Protein AF-A0A2U0DN86-F1 (afdb_monomer_lite)

Foldseek 3Di:
DCCVVVVDDDFDKDFADPDPVPPDHGPDIGTAPDHFPDKDKDKDWDWDQDDDPPDPDTDTHGDDIDDIDMGGDGDDDDPPDDDDPPPDDPPPDDD

Radius of gyration: 23.1 Å; chains: 1; bounding box: 56×46×64 Å

Structure (mmCIF, N/CA/C/O backbone):
data_AF-A0A2U0DN86-F1
#
_entry.id   AF-A0A2U0DN86-F1
#
loop_
_atom_site.group_PDB
_atom_site.id
_atom_site.type_symbol
_atom_site.label_atom_id
_atom_site.label_alt_id
_atom_site.label_comp_id
_atom_site.label_asym_id
_atom_site.label_entity_id
_atom_site.label_seq_id
_atom_site.pdbx_PDB_ins_code
_atom_site.Cartn_x
_atom_site.Cartn_y
_atom_site.Cartn_z
_atom_site.occupancy
_atom_site.B_iso_or_equiv
_atom_site.auth_seq_id
_atom_site.auth_comp_id
_atom_site.auth_asym_id
_atom_site.auth_atom_id
_atom_site.pdbx_PDB_model_num
ATOM 1 N N . MET A 1 1 ? 9.300 -0.716 23.352 1.00 47.00 1 MET A N 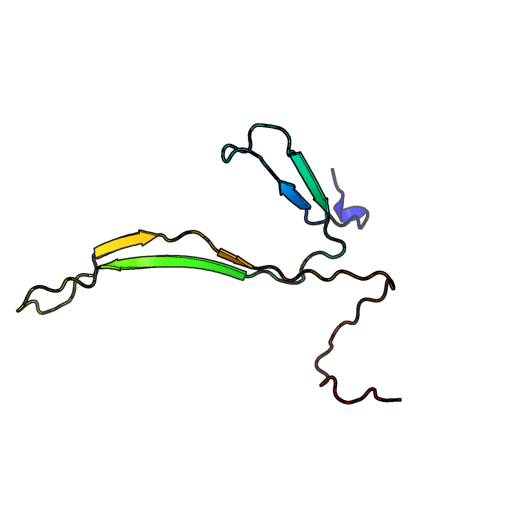1
ATOM 2 C CA . MET A 1 1 ? 8.156 -1.276 24.104 1.00 47.00 1 MET A CA 1
ATOM 3 C C . MET A 1 1 ? 7.861 -2.650 23.526 1.00 47.00 1 MET A C 1
ATOM 5 O O . MET A 1 1 ? 7.767 -2.768 22.314 1.00 47.00 1 MET A O 1
ATOM 9 N N . ILE A 1 2 ? 7.836 -3.694 24.355 1.00 46.97 2 ILE A N 1
ATOM 10 C CA . ILE A 1 2 ? 7.702 -5.094 23.921 1.00 46.97 2 ILE A CA 1
ATOM 11 C C . ILE A 1 2 ? 6.207 -5.394 23.705 1.00 46.97 2 ILE A C 1
ATOM 13 O O . ILE A 1 2 ? 5.549 -5.951 24.575 1.00 46.97 2 ILE A O 1
ATOM 17 N N . GLN A 1 3 ? 5.637 -4.975 22.572 1.00 56.22 3 GLN A N 1
ATOM 18 C CA . GLN A 1 3 ? 4.236 -5.282 22.224 1.00 56.22 3 GLN A CA 1
ATOM 19 C C . GLN A 1 3 ? 4.043 -6.748 21.799 1.00 56.22 3 GLN A C 1
ATOM 21 O O . GLN A 1 3 ? 2.990 -7.330 22.051 1.00 56.22 3 GLN A O 1
ATOM 26 N N . ALA A 1 4 ? 5.091 -7.382 21.260 1.00 55.84 4 ALA A N 1
ATOM 27 C CA . ALA A 1 4 ? 5.049 -8.778 20.826 1.00 55.84 4 ALA A CA 1
ATOM 28 C C . ALA A 1 4 ? 4.790 -9.775 21.976 1.00 55.84 4 ALA A C 1
ATOM 30 O O . ALA A 1 4 ? 4.120 -10.781 21.767 1.00 55.84 4 ALA A O 1
ATOM 31 N N . ALA A 1 5 ? 5.252 -9.491 23.202 1.00 60.84 5 ALA A N 1
ATOM 32 C CA . ALA A 1 5 ? 5.052 -10.381 24.354 1.00 60.84 5 ALA A CA 1
ATOM 33 C C . ALA A 1 5 ? 3.604 -10.397 24.881 1.00 60.84 5 ALA A C 1
ATOM 35 O O . ALA A 1 5 ? 3.240 -11.298 25.629 1.00 60.84 5 ALA A O 1
ATOM 36 N N . LEU A 1 6 ? 2.778 -9.419 24.490 1.00 77.81 6 LEU A N 1
ATOM 37 C CA . LEU A 1 6 ? 1.370 -9.313 24.889 1.00 77.81 6 LEU A CA 1
ATOM 38 C C . LEU A 1 6 ? 0.404 -9.870 23.828 1.00 77.81 6 LEU A C 1
ATOM 40 O O . LEU A 1 6 ? -0.806 -9.786 24.010 1.00 77.81 6 LEU A O 1
ATOM 44 N N . GLY A 1 7 ? 0.912 -10.400 22.707 1.00 77.62 7 GLY A N 1
ATOM 45 C CA . GLY A 1 7 ? 0.074 -10.858 21.591 1.00 77.62 7 GLY A CA 1
ATOM 46 C C . GLY A 1 7 ? -0.641 -9.722 20.848 1.00 77.62 7 GLY A C 1
ATOM 47 O O . GLY A 1 7 ? -1.623 -9.962 20.149 1.00 77.62 7 GLY A O 1
ATOM 48 N N . ILE A 1 8 ? -0.170 -8.480 21.002 1.00 82.56 8 ILE A N 1
ATOM 49 C CA . ILE A 1 8 ? -0.748 -7.315 20.329 1.00 82.56 8 ILE A CA 1
ATOM 50 C C . ILE A 1 8 ? -0.263 -7.308 18.879 1.00 82.56 8 ILE A C 1
ATOM 52 O O . ILE A 1 8 ? 0.939 -7.248 18.618 1.00 82.56 8 ILE A O 1
ATOM 56 N N . ILE A 1 9 ? -1.209 -7.370 17.942 1.00 86.00 9 ILE A N 1
ATOM 57 C CA . ILE A 1 9 ? -0.938 -7.341 16.503 1.00 86.00 9 ILE A CA 1
ATOM 58 C C . ILE A 1 9 ? -1.073 -5.905 16.004 1.00 86.00 9 ILE A C 1
ATOM 60 O O . ILE A 1 9 ? -2.164 -5.332 16.048 1.00 86.00 9 ILE A O 1
ATOM 64 N N . ASP A 1 10 ? 0.014 -5.356 15.464 1.00 89.31 10 ASP A N 1
ATOM 65 C CA . ASP A 1 10 ? -0.041 -4.088 14.743 1.00 89.31 10 ASP A CA 1
ATOM 66 C C . ASP A 1 10 ? -0.775 -4.269 13.409 1.00 89.31 10 ASP A C 1
ATOM 68 O O . ASP A 1 10 ? -0.443 -5.113 12.567 1.00 89.31 10 ASP A O 1
ATOM 72 N N . LYS A 1 11 ? -1.828 -3.471 13.231 1.00 92.62 11 LYS A N 1
ATOM 73 C CA . LYS A 1 11 ? -2.646 -3.472 12.022 1.00 92.62 11 LYS A CA 1
ATOM 74 C C . LYS A 1 11 ? -2.042 -2.570 10.958 1.00 92.62 11 LYS A C 1
ATOM 76 O O . LYS A 1 11 ? -1.575 -1.469 11.253 1.00 92.62 11 LYS A O 1
ATOM 81 N N . MET A 1 12 ? -2.136 -3.005 9.707 1.00 94.81 12 MET A N 1
ATOM 82 C CA . MET A 1 12 ? -1.865 -2.139 8.567 1.00 94.81 12 MET A CA 1
ATOM 83 C C . MET A 1 12 ? -2.838 -0.952 8.581 1.00 94.81 12 MET A C 1
ATOM 85 O O . MET A 1 12 ? -4.029 -1.092 8.884 1.00 94.81 12 MET A O 1
ATOM 89 N N . ARG A 1 13 ? -2.320 0.230 8.245 1.00 95.12 13 ARG A N 1
ATOM 90 C CA . ARG A 1 13 ? -3.115 1.446 8.098 1.00 95.12 13 ARG A CA 1
ATOM 91 C C . ARG A 1 13 ? -2.805 2.142 6.783 1.00 95.12 13 ARG A C 1
ATOM 93 O O . ARG A 1 13 ? -1.663 2.142 6.335 1.00 95.12 13 ARG A O 1
ATOM 100 N N . ILE A 1 14 ? -3.834 2.734 6.195 1.00 94.94 14 ILE A N 1
ATOM 101 C CA . ILE A 1 14 ? -3.761 3.533 4.977 1.00 94.94 14 ILE A CA 1
ATOM 102 C C . ILE A 1 14 ? -3.922 4.990 5.394 1.00 94.94 14 ILE A C 1
ATOM 104 O O . ILE A 1 14 ? -4.951 5.377 5.956 1.00 94.94 14 ILE A O 1
ATOM 108 N N . GLU A 1 15 ? -2.889 5.785 5.146 1.00 95.94 15 GLU A N 1
ATOM 109 C CA . GLU A 1 15 ? -2.853 7.207 5.474 1.00 95.94 15 GLU A CA 1
ATOM 110 C C . GLU A 1 15 ? -3.019 8.031 4.200 1.00 95.94 15 GLU A C 1
ATOM 112 O O . GLU A 1 15 ? -2.290 7.860 3.224 1.00 95.94 15 GLU A O 1
ATOM 117 N N . VAL A 1 16 ? -4.010 8.920 4.203 1.00 95.62 16 VAL A N 1
ATOM 118 C CA . VAL A 1 16 ? -4.330 9.774 3.059 1.00 95.62 16 VAL A CA 1
ATOM 119 C C . VAL A 1 16 ? -3.750 11.158 3.298 1.00 95.62 16 VAL A C 1
ATOM 121 O O . VAL A 1 16 ? -4.113 11.831 4.266 1.00 95.62 16 VAL A O 1
ATOM 124 N N . TYR A 1 17 ? -2.891 11.596 2.385 1.00 96.00 17 TYR A N 1
ATOM 125 C CA . TYR A 1 17 ? -2.256 12.909 2.407 1.00 96.00 17 TYR A CA 1
ATOM 126 C C . TYR A 1 17 ? -2.752 13.756 1.234 1.00 96.00 17 TYR A C 1
ATOM 128 O O . TYR A 1 17 ? -3.030 13.239 0.156 1.00 96.00 17 TYR A O 1
ATOM 136 N N . GLU A 1 18 ? -2.867 15.069 1.442 1.00 93.12 18 GLU A 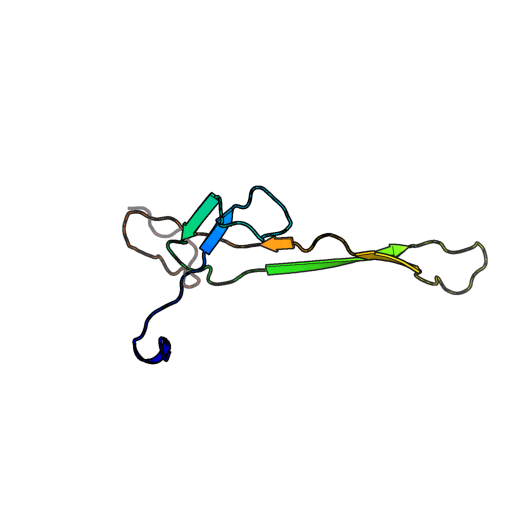N 1
ATOM 137 C CA . GLU A 1 18 ? -3.201 16.018 0.366 1.00 93.12 18 GLU A CA 1
ATOM 138 C C . GLU A 1 18 ? -1.979 16.382 -0.485 1.00 93.12 18 GLU A C 1
ATOM 140 O O . GLU A 1 18 ? -2.118 16.827 -1.621 1.00 93.12 18 GLU A O 1
ATOM 145 N N . THR A 1 19 ? -0.782 16.205 0.075 1.00 93.12 19 THR A N 1
ATOM 146 C CA . THR A 1 19 ? 0.497 16.567 -0.534 1.00 93.12 19 THR A CA 1
ATOM 147 C C . THR A 1 19 ? 1.444 15.374 -0.530 1.00 93.12 19 THR A C 1
ATOM 149 O O . THR A 1 19 ? 1.441 14.556 0.388 1.00 93.12 19 THR A O 1
ATOM 152 N N . SER A 1 20 ? 2.289 15.287 -1.556 1.00 91.81 20 SER A N 1
ATOM 153 C CA . SER A 1 20 ? 3.256 14.197 -1.744 1.00 91.81 20 SER A CA 1
ATOM 154 C C . SER A 1 20 ? 4.511 14.311 -0.869 1.00 91.81 20 SER A C 1
ATOM 156 O O . SER A 1 20 ? 5.443 13.532 -1.035 1.00 91.81 20 SER A O 1
ATOM 158 N N . ASP A 1 21 ? 4.587 15.312 0.009 1.00 92.25 21 ASP A N 1
ATOM 159 C CA . ASP A 1 21 ? 5.729 15.525 0.901 1.00 92.25 21 ASP A CA 1
ATOM 160 C C . ASP A 1 21 ? 5.585 14.797 2.244 1.00 92.25 21 ASP A C 1
ATOM 162 O O . ASP A 1 21 ? 6.561 14.708 2.987 1.00 92.25 21 ASP A O 1
ATOM 166 N N . TYR A 1 22 ? 4.389 14.281 2.553 1.00 89.50 22 TYR A N 1
ATOM 167 C CA . TYR A 1 22 ? 4.072 13.511 3.762 1.00 89.50 22 TYR A CA 1
ATOM 168 C C . TYR A 1 22 ? 4.414 14.219 5.089 1.00 89.50 22 TYR A C 1
ATOM 170 O O . TYR A 1 22 ? 4.516 13.576 6.132 1.00 89.50 22 TYR A O 1
ATOM 178 N N . LYS A 1 23 ? 4.600 15.548 5.079 1.00 89.62 23 LYS A N 1
ATOM 179 C CA . LYS A 1 23 ? 5.048 16.313 6.262 1.00 89.62 23 LYS A CA 1
ATOM 180 C C . LYS A 1 23 ? 3.917 16.694 7.205 1.00 89.62 23 LYS A C 1
ATOM 182 O O . LYS A 1 23 ? 4.135 16.864 8.401 1.00 89.62 23 LYS A O 1
ATOM 187 N N . LYS A 1 24 ? 2.724 16.908 6.656 1.00 91.25 24 LYS A N 1
ATOM 188 C CA . LYS A 1 24 ? 1.533 17.265 7.430 1.00 91.25 24 LYS A CA 1
ATOM 189 C C . LYS A 1 24 ? 0.876 16.009 7.980 1.00 91.25 24 LYS A C 1
ATOM 191 O O . LYS A 1 24 ? 1.047 14.932 7.430 1.00 91.25 24 LYS A O 1
ATOM 196 N N . THR A 1 25 ? 0.084 16.155 9.034 1.00 92.94 25 THR A N 1
ATOM 197 C CA . THR A 1 25 ? -0.741 15.060 9.552 1.00 92.94 25 THR A CA 1
ATOM 198 C C . THR A 1 25 ? -1.631 14.483 8.441 1.00 92.94 25 THR A C 1
ATOM 200 O O . THR A 1 25 ? -2.183 15.269 7.660 1.00 92.94 25 THR A O 1
ATOM 203 N N . PRO A 1 26 ? -1.808 13.148 8.364 1.00 95.12 26 PRO A N 1
ATOM 204 C CA . PRO A 1 26 ? -2.747 12.543 7.432 1.00 95.12 26 PRO A CA 1
ATOM 205 C C . PRO A 1 26 ? -4.135 13.159 7.586 1.00 95.12 26 PRO A C 1
ATOM 207 O O . PRO A 1 26 ? -4.643 13.315 8.697 1.00 95.12 26 PRO A O 1
ATOM 210 N N . LYS A 1 27 ? -4.786 13.452 6.463 1.00 95.75 27 LYS A N 1
ATOM 211 C CA . LYS A 1 27 ? -6.185 13.894 6.446 1.00 95.75 27 LYS A CA 1
ATOM 212 C C . LYS A 1 27 ? -7.113 12.807 6.983 1.00 95.75 27 LYS A C 1
ATOM 214 O O . LYS A 1 27 ? -8.141 13.098 7.589 1.00 95.75 27 LYS A O 1
ATOM 219 N N . LYS A 1 28 ? -6.765 11.548 6.714 1.00 96.38 28 LYS A N 1
ATOM 220 C CA . LYS A 1 28 ? -7.510 10.374 7.155 1.00 96.38 28 LYS A CA 1
ATOM 221 C C . LYS A 1 28 ? -6.556 9.209 7.368 1.00 96.38 28 LYS A C 1
ATOM 223 O O . LYS A 1 28 ? -5.664 8.987 6.553 1.00 96.38 28 LYS A O 1
ATOM 228 N N . THR A 1 29 ? -6.816 8.438 8.414 1.00 96.44 29 THR A N 1
ATOM 229 C CA . THR A 1 29 ? -6.161 7.155 8.675 1.00 96.44 29 THR A CA 1
ATOM 230 C C . THR A 1 29 ? -7.228 6.071 8.684 1.00 96.44 29 THR A C 1
ATOM 232 O O . THR A 1 29 ? -8.244 6.200 9.367 1.00 96.44 29 THR A O 1
ATOM 235 N N . ILE A 1 30 ? -7.021 5.019 7.898 1.00 95.31 30 ILE A N 1
ATOM 236 C CA . ILE A 1 30 ? -7.935 3.881 7.775 1.00 95.31 30 ILE A CA 1
ATOM 237 C C . ILE A 1 30 ? -7.193 2.644 8.261 1.00 95.31 30 ILE A C 1
ATOM 239 O O . ILE A 1 30 ? -6.142 2.318 7.721 1.00 95.31 30 ILE A O 1
ATOM 243 N N . PHE A 1 31 ? -7.731 1.950 9.259 1.00 94.75 31 PHE A N 1
ATOM 244 C CA . PHE A 1 31 ? -7.186 0.675 9.720 1.00 94.75 31 PHE A CA 1
ATOM 245 C C . PHE A 1 31 ? -7.872 -0.474 8.992 1.00 94.75 31 PHE A C 1
ATOM 247 O O . PHE A 1 31 ? -9.097 -0.481 8.859 1.00 94.75 31 PHE A O 1
ATOM 254 N N . VAL A 1 32 ? -7.088 -1.445 8.530 1.00 93.62 32 VAL A N 1
ATOM 255 C CA . VAL A 1 32 ? -7.646 -2.637 7.884 1.00 93.62 32 VAL A CA 1
ATOM 256 C C . VAL A 1 32 ? -8.238 -3.575 8.933 1.00 93.62 32 VAL A C 1
ATOM 258 O O . VAL A 1 32 ? -7.689 -3.746 10.026 1.00 93.62 32 VAL A O 1
ATOM 261 N N . GLN A 1 33 ? -9.357 -4.216 8.599 1.00 90.94 33 GLN A N 1
ATOM 262 C CA . GLN A 1 33 ? -10.005 -5.164 9.504 1.00 90.94 33 GLN A CA 1
ATOM 263 C C . GLN A 1 33 ? -9.139 -6.410 9.720 1.00 90.94 33 GLN A C 1
ATOM 265 O O . GLN A 1 33 ? -8.967 -6.866 10.852 1.00 90.94 33 GLN A O 1
ATOM 270 N N . LEU A 1 34 ? -8.532 -6.919 8.648 1.00 90.56 34 LEU A N 1
ATOM 271 C CA . LEU A 1 34 ? -7.562 -8.010 8.647 1.00 90.56 34 LEU A CA 1
ATOM 272 C C . LEU A 1 34 ? -6.319 -7.559 7.887 1.00 90.56 34 LEU A C 1
ATOM 274 O O . LEU A 1 34 ? -6.430 -6.896 6.858 1.00 90.56 34 LEU A O 1
ATOM 278 N N . ASN A 1 35 ? -5.140 -7.893 8.414 1.00 93.00 35 ASN A N 1
ATOM 279 C CA . ASN A 1 35 ? -3.909 -7.645 7.670 1.00 93.00 35 ASN A CA 1
ATOM 280 C C . ASN A 1 35 ? -3.917 -8.557 6.435 1.00 93.00 35 ASN A C 1
ATOM 282 O O . ASN A 1 35 ? -4.291 -9.725 6.587 1.00 93.00 35 ASN A O 1
ATOM 286 N N . PRO A 1 36 ? -3.514 -8.064 5.250 1.00 92.81 36 PRO A N 1
ATOM 287 C CA . PRO A 1 36 ? -3.319 -8.929 4.096 1.00 92.81 36 PRO A CA 1
ATOM 288 C C . PRO A 1 36 ? -2.369 -10.071 4.457 1.00 92.81 36 PRO A C 1
ATOM 290 O O . PRO A 1 36 ? -1.343 -9.842 5.101 1.00 92.81 36 PRO A O 1
ATOM 293 N N . GLU A 1 37 ? -2.700 -11.294 4.046 1.00 89.25 37 GLU A N 1
ATOM 294 C CA . GLU A 1 37 ? -1.813 -12.445 4.257 1.00 89.25 37 GLU A CA 1
ATOM 295 C C . GLU A 1 37 ? -0.506 -12.265 3.472 1.00 89.25 37 GLU A C 1
ATOM 297 O O . GLU A 1 37 ? 0.576 -12.627 3.934 1.00 89.25 37 GLU A O 1
ATOM 302 N N . LYS A 1 38 ? -0.620 -11.693 2.269 1.00 91.75 38 LYS A N 1
ATOM 303 C CA . LYS A 1 38 ? 0.471 -11.474 1.321 1.00 91.75 38 LYS A CA 1
ATOM 304 C C . LYS A 1 38 ? 0.280 -10.137 0.617 1.00 91.75 38 LYS A C 1
ATOM 306 O O . LYS A 1 38 ? -0.817 -9.583 0.578 1.00 91.75 38 LYS A O 1
ATOM 311 N N . TYR A 1 39 ? 1.366 -9.645 0.044 1.00 94.75 39 TYR A N 1
ATOM 312 C CA . TYR A 1 39 ? 1.363 -8.516 -0.872 1.00 94.75 39 TYR A CA 1
ATOM 313 C C . TYR A 1 39 ? 2.374 -8.785 -1.986 1.00 94.75 39 TYR A C 1
ATOM 315 O O . TYR A 1 39 ? 3.327 -9.546 -1.794 1.00 94.75 39 TYR A O 1
ATOM 323 N N . THR A 1 40 ? 2.165 -8.161 -3.141 1.00 95.56 40 THR A N 1
ATOM 324 C CA . THR A 1 40 ? 3.111 -8.218 -4.265 1.00 95.56 40 THR A CA 1
ATOM 325 C C . THR A 1 40 ? 3.709 -6.839 -4.487 1.00 95.56 40 THR A C 1
ATOM 327 O O . THR A 1 40 ? 3.002 -5.841 -4.381 1.00 95.56 40 THR A O 1
ATOM 330 N N . ARG A 1 41 ? 5.010 -6.784 -4.787 1.00 95.19 41 ARG A N 1
ATOM 331 C CA . ARG A 1 41 ? 5.740 -5.557 -5.124 1.00 95.19 41 ARG A CA 1
ATOM 332 C C . ARG A 1 41 ? 6.432 -5.745 -6.467 1.00 95.19 41 ARG A C 1
ATOM 334 O O . ARG A 1 41 ? 7.193 -6.702 -6.625 1.00 95.19 41 ARG A O 1
ATOM 341 N N . ARG A 1 42 ? 6.192 -4.846 -7.419 1.00 94.56 42 ARG A N 1
ATOM 342 C CA . ARG A 1 42 ? 6.783 -4.890 -8.759 1.00 94.56 42 ARG A CA 1
ATOM 343 C C . ARG A 1 42 ? 7.551 -3.606 -9.046 1.00 94.56 42 ARG A C 1
ATOM 345 O O . ARG A 1 42 ? 6.999 -2.515 -8.969 1.00 94.56 42 ARG A O 1
ATOM 352 N N . ASN A 1 43 ? 8.808 -3.778 -9.448 1.00 91.88 43 ASN A N 1
ATOM 353 C CA . ASN A 1 43 ? 9.681 -2.715 -9.935 1.00 91.88 43 ASN A CA 1
ATOM 354 C C . ASN A 1 43 ? 10.104 -3.065 -11.362 1.00 91.88 43 ASN A C 1
ATOM 356 O O . ASN A 1 43 ? 10.606 -4.166 -11.590 1.00 91.88 43 ASN A O 1
ATOM 360 N N . ASN A 1 44 ? 9.897 -2.154 -12.311 1.00 91.12 44 ASN A N 1
ATOM 361 C CA . ASN A 1 44 ? 10.207 -2.392 -13.719 1.00 91.12 44 ASN A CA 1
ATOM 362 C C . ASN A 1 44 ? 11.317 -1.450 -14.204 1.00 91.12 44 ASN A C 1
ATOM 364 O O . ASN A 1 44 ? 11.207 -0.233 -14.051 1.00 91.12 44 ASN A O 1
ATOM 368 N N . VAL A 1 45 ? 12.375 -2.014 -14.793 1.00 90.25 45 VAL A N 1
ATOM 369 C C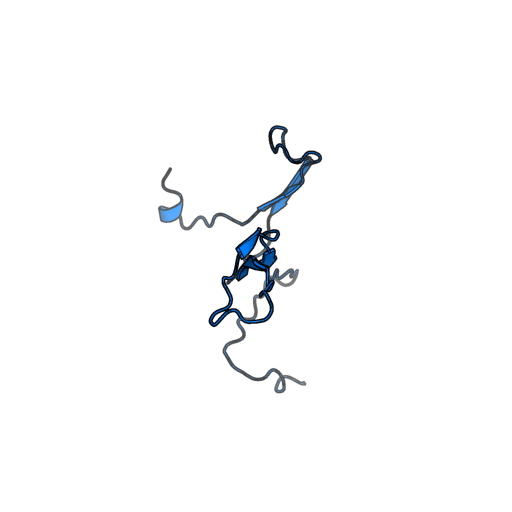A . VAL A 1 45 ? 13.475 -1.258 -15.408 1.00 90.25 45 VAL A CA 1
ATOM 370 C C . VAL A 1 45 ? 13.372 -1.420 -16.916 1.00 90.25 45 VAL A C 1
ATOM 372 O O . VAL A 1 45 ? 13.443 -2.531 -17.434 1.00 90.25 45 VAL A O 1
ATOM 375 N N . VAL A 1 46 ? 13.198 -0.303 -17.612 1.00 88.12 46 VAL A N 1
ATOM 376 C CA . VAL A 1 46 ? 13.066 -0.254 -19.067 1.00 88.12 46 VAL A CA 1
ATOM 377 C C . VAL A 1 46 ? 14.428 0.075 -19.669 1.00 88.12 46 VAL A C 1
ATOM 379 O O . VAL A 1 46 ? 15.092 1.022 -19.234 1.00 88.12 46 VAL A O 1
ATOM 382 N N . PHE A 1 47 ? 14.824 -0.690 -20.685 1.00 87.75 47 PHE A N 1
ATOM 383 C CA . PHE A 1 47 ? 16.036 -0.473 -21.473 1.00 87.75 47 PHE A CA 1
ATOM 384 C C . PHE A 1 47 ? 15.666 -0.086 -22.909 1.00 87.75 47 PHE A C 1
ATOM 386 O O . PHE A 1 47 ? 14.603 -0.456 -23.401 1.00 87.75 47 PHE A O 1
ATOM 393 N N . SER A 1 48 ? 16.525 0.687 -23.565 1.00 83.31 48 SER A N 1
ATOM 394 C CA . SER A 1 48 ? 16.395 1.044 -24.976 1.00 83.31 48 SER A CA 1
ATOM 395 C C . SER A 1 48 ? 16.903 -0.091 -25.860 1.00 83.31 48 SER A C 1
ATOM 397 O O . SER A 1 48 ? 17.941 -0.689 -25.575 1.00 83.31 48 SER A O 1
ATOM 399 N N . GLU A 1 49 ? 16.191 -0.345 -26.955 1.00 75.25 49 GLU A N 1
ATOM 400 C CA . GLU A 1 49 ? 16.492 -1.420 -27.912 1.00 75.25 49 GLU A CA 1
ATOM 401 C C . GLU A 1 49 ? 17.290 -0.932 -29.136 1.00 75.25 49 GLU A C 1
ATOM 403 O O . GLU A 1 49 ? 17.436 -1.661 -30.114 1.00 75.25 49 GLU A O 1
ATOM 408 N N . ASP A 1 50 ? 17.816 0.298 -29.103 1.00 72.44 50 ASP A N 1
ATOM 409 C CA . ASP A 1 50 ? 18.500 0.903 -30.248 1.00 72.44 50 ASP A CA 1
ATOM 410 C C . ASP A 1 50 ? 19.769 0.119 -30.627 1.00 72.44 50 ASP A C 1
ATOM 412 O O . ASP A 1 50 ? 20.803 0.187 -29.957 1.00 72.44 50 ASP A O 1
ATOM 416 N N . GLN A 1 51 ? 19.705 -0.604 -31.749 1.00 68.94 51 GLN A N 1
ATOM 417 C CA . GLN A 1 51 ? 20.845 -1.289 -32.353 1.00 68.94 51 GLN A CA 1
ATOM 418 C C . GLN A 1 51 ? 21.189 -0.647 -33.709 1.00 68.94 51 GLN A C 1
ATOM 420 O O . GLN A 1 51 ? 20.386 -0.711 -34.643 1.00 68.94 51 GLN A O 1
ATOM 425 N N . PRO A 1 52 ? 22.394 -0.067 -33.873 1.00 73.00 52 PRO A N 1
ATOM 426 C CA . PRO A 1 52 ? 22.860 0.415 -35.169 1.00 73.00 52 PRO A CA 1
ATOM 427 C C . PRO A 1 52 ? 22.962 -0.718 -36.203 1.00 73.00 52 PRO A C 1
ATOM 429 O O . PRO A 1 52 ? 23.401 -1.828 -35.885 1.00 73.00 52 PRO A O 1
ATOM 432 N N . ILE A 1 53 ? 22.621 -0.425 -37.464 1.00 75.69 53 ILE A N 1
ATOM 433 C CA . ILE A 1 53 ? 22.768 -1.373 -38.580 1.00 75.69 53 ILE A CA 1
ATOM 434 C C . ILE A 1 53 ? 24.246 -1.779 -38.705 1.00 75.69 53 ILE A C 1
ATOM 436 O O . ILE A 1 53 ? 25.113 -0.929 -38.897 1.00 75.69 53 ILE A O 1
ATOM 440 N N . GLY A 1 54 ? 24.529 -3.082 -38.599 1.00 72.81 54 GLY A N 1
ATOM 441 C CA . GLY A 1 54 ? 25.881 -3.650 -38.700 1.00 72.81 54 GLY A CA 1
ATOM 442 C C . GLY A 1 54 ? 26.589 -3.929 -37.366 1.00 72.81 54 GLY A C 1
ATOM 443 O O . GLY A 1 54 ? 27.689 -4.477 -37.379 1.00 72.81 54 GLY A O 1
ATOM 444 N N . ALA A 1 55 ? 25.983 -3.606 -36.218 1.00 70.50 55 AL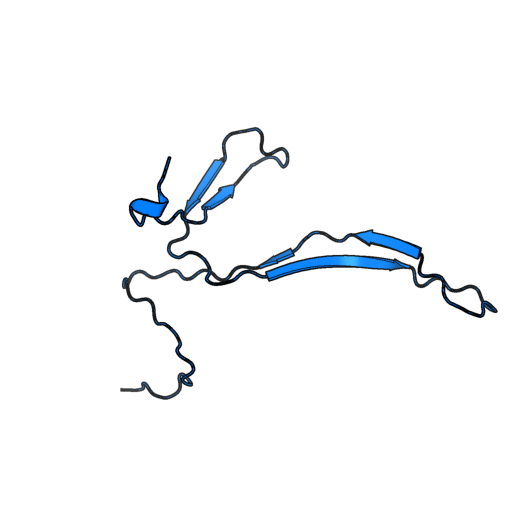A A N 1
ATOM 445 C CA . ALA A 1 55 ? 26.538 -3.957 -34.909 1.00 70.50 55 ALA A CA 1
ATOM 446 C C . ALA A 1 55 ? 26.361 -5.458 -34.601 1.00 70.50 55 ALA A C 1
ATOM 448 O O . ALA A 1 55 ? 25.269 -6.002 -34.760 1.00 70.50 55 ALA A O 1
ATOM 449 N N . SER A 1 56 ? 27.423 -6.118 -34.122 1.00 72.38 56 SER A N 1
ATOM 450 C CA . SER A 1 56 ? 27.442 -7.556 -33.795 1.00 72.38 56 SER A CA 1
ATOM 451 C C . SER A 1 56 ? 26.733 -7.919 -32.483 1.00 72.38 56 SER A C 1
ATOM 453 O O . SER A 1 56 ? 26.500 -9.096 -32.222 1.00 72.38 56 SER A O 1
ATOM 455 N N . SER A 1 57 ? 26.407 -6.928 -31.648 1.00 67.31 57 SER A N 1
ATOM 456 C CA . SER A 1 57 ? 25.671 -7.099 -30.391 1.00 67.31 57 SER A CA 1
ATOM 457 C C . SER A 1 57 ? 24.856 -5.847 -30.065 1.00 67.31 57 SER A C 1
ATOM 459 O O . SER A 1 57 ? 25.367 -4.734 -30.206 1.00 67.31 57 SER A O 1
ATOM 461 N N . GLY A 1 58 ? 23.622 -6.022 -29.588 1.00 66.31 58 GLY A N 1
ATOM 462 C CA . GLY A 1 58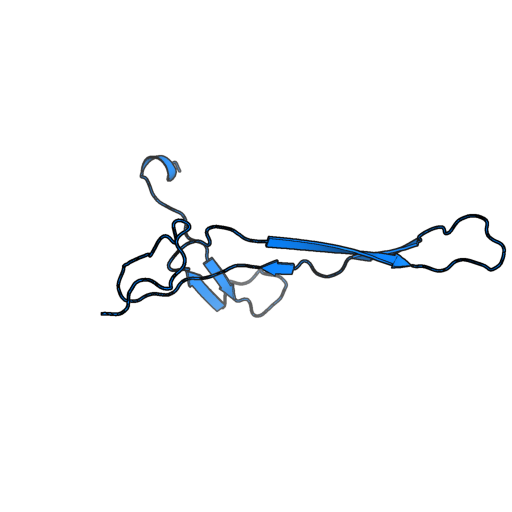 ? 22.809 -4.934 -29.043 1.00 66.31 58 GLY A CA 1
ATOM 463 C C . GLY A 1 58 ? 23.332 -4.511 -27.671 1.00 66.31 58 GLY A C 1
ATOM 464 O O . GLY A 1 58 ? 23.427 -5.335 -26.763 1.00 66.31 58 GLY A O 1
ATOM 465 N N . ASN A 1 59 ? 23.700 -3.240 -27.521 1.00 69.00 59 ASN A N 1
ATOM 466 C CA . ASN A 1 59 ? 24.013 -2.667 -26.218 1.00 69.00 59 ASN A CA 1
ATOM 467 C C . ASN A 1 59 ? 22.725 -2.059 -25.653 1.00 69.00 59 ASN A C 1
ATOM 469 O O . ASN A 1 59 ? 22.283 -1.015 -26.125 1.00 69.00 59 ASN A O 1
ATOM 473 N N . LEU A 1 60 ? 22.102 -2.736 -24.688 1.00 77.19 60 LEU A N 1
ATOM 474 C CA . LEU A 1 60 ? 20.880 -2.255 -24.045 1.00 77.19 60 LEU A CA 1
ATOM 475 C C . LEU A 1 60 ? 21.212 -1.047 -23.160 1.00 77.19 60 LEU A C 1
ATOM 477 O O . LEU A 1 60 ? 21.804 -1.183 -22.089 1.00 77.19 60 LEU A O 1
ATOM 481 N N . GLY A 1 61 ? 20.832 0.147 -23.611 1.00 82.12 61 GLY A N 1
ATOM 482 C CA . GLY A 1 61 ? 20.974 1.370 -22.825 1.00 82.12 61 GLY A CA 1
ATOM 483 C C . GLY A 1 61 ? 19.910 1.444 -21.733 1.00 82.12 61 GLY A C 1
ATOM 484 O O . GLY A 1 61 ? 18.752 1.121 -21.977 1.00 82.12 61 GLY A O 1
ATOM 485 N N . PHE A 1 62 ? 20.261 1.885 -20.525 1.00 88.62 62 PHE A N 1
ATOM 486 C CA . PHE A 1 62 ? 19.248 2.225 -19.521 1.00 88.62 62 PHE A CA 1
ATOM 487 C C . PHE A 1 62 ? 18.331 3.336 -20.054 1.00 88.62 62 PHE A C 1
ATOM 489 O O . PHE A 1 62 ? 18.825 4.346 -20.554 1.00 88.62 62 PHE A O 1
ATOM 496 N N . ASN A 1 63 ? 17.014 3.167 -19.912 1.00 88.62 63 ASN A N 1
ATOM 497 C CA . ASN A 1 63 ? 16.031 4.180 -20.296 1.00 88.62 63 ASN A CA 1
ATOM 498 C C . ASN A 1 63 ? 15.396 4.823 -19.053 1.00 88.62 63 ASN A C 1
ATOM 500 O O . ASN A 1 63 ? 15.605 6.008 -18.792 1.00 88.62 63 ASN A O 1
ATOM 504 N N . LYS A 1 64 ? 14.648 4.044 -18.259 1.00 89.06 64 LYS A N 1
ATOM 505 C CA . LYS A 1 64 ? 13.942 4.540 -17.064 1.00 89.06 64 LYS A CA 1
ATOM 506 C C . LYS A 1 64 ? 13.593 3.422 -16.082 1.00 89.06 64 LYS A C 1
ATOM 508 O O . LYS A 1 64 ? 13.556 2.250 -16.446 1.00 89.06 64 LYS A O 1
ATOM 513 N N . ILE A 1 65 ? 13.263 3.806 -14.851 1.00 90.62 65 ILE A N 1
ATOM 514 C CA . ILE A 1 65 ? 12.600 2.939 -13.867 1.00 90.62 65 ILE A CA 1
ATOM 515 C C . ILE A 1 65 ? 11.148 3.400 -13.774 1.00 90.62 65 ILE A C 1
ATOM 517 O O . ILE A 1 65 ? 10.890 4.594 -13.615 1.00 90.62 65 ILE A O 1
ATOM 521 N N . GLU A 1 66 ? 10.202 2.481 -13.932 1.00 92.06 66 GLU A N 1
ATOM 522 C CA . GLU A 1 66 ? 8.782 2.802 -13.784 1.00 92.06 66 GLU A CA 1
ATOM 523 C C . GLU A 1 66 ? 8.391 2.941 -12.312 1.00 92.06 66 GLU A C 1
ATOM 525 O O . GLU A 1 66 ? 9.144 2.575 -11.409 1.00 92.06 66 GLU A O 1
ATOM 530 N N . GLY A 1 67 ? 7.200 3.495 -12.075 1.00 89.38 67 GLY A N 1
ATOM 531 C CA . GLY A 1 67 ? 6.644 3.571 -10.731 1.00 89.38 67 GLY A CA 1
ATOM 532 C C . GLY A 1 67 ? 6.552 2.185 -10.099 1.00 89.38 67 GLY A C 1
ATOM 533 O O . GLY A 1 67 ? 6.211 1.207 -10.762 1.00 89.38 67 GLY A O 1
ATOM 534 N N . GLU A 1 68 ? 6.867 2.114 -8.812 1.00 92.94 68 GLU A N 1
ATOM 535 C CA . GLU A 1 68 ? 6.670 0.905 -8.030 1.00 92.94 68 GLU A CA 1
ATOM 536 C C . GLU A 1 68 ? 5.176 0.610 -7.885 1.00 92.94 68 GLU A C 1
ATOM 538 O O . GLU A 1 68 ? 4.392 1.474 -7.486 1.00 92.94 68 GLU A O 1
ATOM 543 N N . GLU A 1 69 ? 4.799 -0.630 -8.169 1.00 94.06 69 GLU A N 1
ATOM 544 C CA . GLU A 1 69 ? 3.442 -1.120 -7.973 1.00 94.06 69 GLU A CA 1
ATOM 545 C C . GLU A 1 69 ? 3.406 -2.038 -6.752 1.00 94.06 69 GLU A C 1
ATOM 547 O O . GLU A 1 69 ? 4.188 -2.990 -6.651 1.00 94.06 69 GLU A O 1
ATOM 552 N N . VAL A 1 70 ? 2.490 -1.756 -5.823 1.00 94.75 70 VAL A N 1
ATOM 553 C CA . VAL A 1 70 ? 2.239 -2.603 -4.654 1.00 94.75 70 VAL A CA 1
ATOM 554 C C . VAL A 1 70 ? 0.778 -3.029 -4.645 1.00 94.75 70 VAL A C 1
ATOM 556 O O . VAL A 1 70 ? -0.120 -2.189 -4.697 1.00 94.75 70 VAL A O 1
ATOM 559 N N . THR A 1 71 ? 0.544 -4.334 -4.553 1.00 95.88 71 THR A N 1
ATOM 560 C CA . THR A 1 71 ? -0.790 -4.940 -4.620 1.00 95.88 71 THR A CA 1
ATOM 561 C C . THR A 1 71 ? -1.114 -5.659 -3.319 1.00 95.88 71 THR A C 1
ATOM 563 O O . THR A 1 71 ? -0.299 -6.437 -2.814 1.00 95.88 71 THR A O 1
ATOM 566 N N . PHE A 1 72 ? -2.320 -5.420 -2.804 1.00 94.62 72 PHE A N 1
ATOM 567 C CA . PHE A 1 72 ? -2.860 -6.009 -1.580 1.00 94.62 72 PHE A CA 1
ATOM 568 C C . PHE A 1 72 ? -4.282 -6.509 -1.825 1.00 94.62 72 PHE A C 1
ATOM 570 O O . PHE A 1 72 ? -5.050 -5.837 -2.513 1.00 94.62 72 PHE A O 1
ATOM 577 N N . ASP A 1 73 ? -4.647 -7.605 -1.161 1.00 92.62 73 ASP A N 1
ATOM 578 C CA . ASP A 1 73 ? -6.026 -8.080 -1.083 1.00 92.62 73 ASP A CA 1
ATOM 579 C C . ASP A 1 73 ? -6.584 -7.808 0.319 1.00 92.62 73 ASP A C 1
ATOM 581 O O . ASP A 1 73 ? -6.013 -8.236 1.328 1.00 92.62 73 ASP A O 1
ATOM 585 N N . PHE A 1 74 ? -7.703 -7.084 0.390 1.00 91.25 74 PHE A N 1
ATOM 586 C CA . PHE A 1 74 ? -8.382 -6.763 1.645 1.00 91.25 74 PHE A CA 1
ATOM 587 C C . PHE A 1 74 ? -9.692 -7.536 1.768 1.00 91.25 74 PHE A C 1
ATOM 589 O O . PHE A 1 74 ? -10.499 -7.566 0.840 1.00 91.25 74 PHE A O 1
ATOM 596 N N . VAL A 1 75 ? -9.928 -8.104 2.950 1.00 89.31 75 VAL A N 1
ATOM 597 C CA . VAL A 1 75 ? -11.189 -8.762 3.303 1.00 89.31 75 VAL A CA 1
ATOM 598 C C . VAL A 1 75 ? -11.949 -7.869 4.276 1.00 89.31 75 VAL A C 1
ATOM 600 O O . VAL A 1 75 ? -11.410 -7.482 5.316 1.00 89.31 75 VAL A O 1
ATOM 603 N N . PHE A 1 76 ? -13.197 -7.560 3.928 1.00 89.06 76 PHE A N 1
ATOM 604 C CA . PHE A 1 76 ? -14.135 -6.831 4.775 1.00 89.06 76 P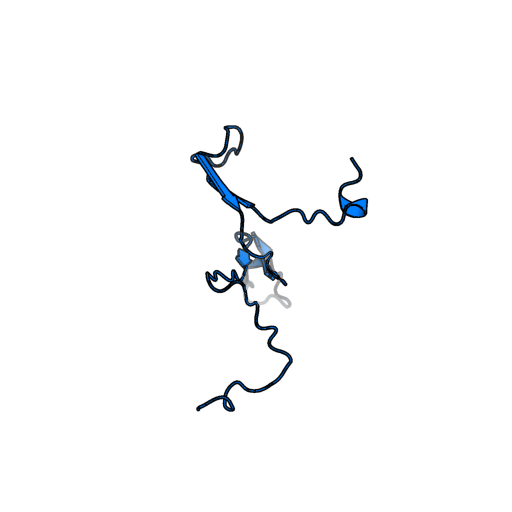HE A CA 1
ATOM 605 C C . PHE A 1 76 ? -15.334 -7.723 5.063 1.00 89.06 76 PHE A C 1
ATOM 607 O O . PHE A 1 76 ? -15.955 -8.245 4.139 1.00 89.06 76 PHE A O 1
ATOM 614 N N . ASP A 1 77 ? -15.655 -7.889 6.338 1.00 87.94 77 ASP A N 1
ATOM 615 C CA . ASP A 1 77 ? -16.752 -8.734 6.787 1.00 87.94 77 ASP A CA 1
ATOM 616 C C . ASP A 1 77 ? -17.463 -8.112 7.997 1.00 87.94 77 ASP A C 1
ATOM 618 O O . ASP A 1 77 ? -16.861 -7.412 8.812 1.00 87.94 77 ASP A O 1
ATOM 622 N N . SER A 1 78 ? -18.757 -8.383 8.130 1.00 91.19 78 SER A N 1
ATOM 623 C CA . SER A 1 78 ? -19.558 -8.026 9.303 1.00 91.19 78 SER A CA 1
ATOM 624 C C . SER A 1 78 ? -19.973 -9.236 10.145 1.00 91.19 78 SER A C 1
ATOM 626 O O . SER A 1 78 ? -20.525 -9.043 11.225 1.00 91.19 78 SER A O 1
ATOM 628 N N . SER A 1 79 ? -19.738 -10.469 9.678 1.00 89.62 79 SER A N 1
ATOM 629 C CA . SER A 1 79 ? -20.105 -11.708 10.381 1.00 89.62 79 SER A CA 1
ATOM 630 C C . SER A 1 79 ? -19.118 -12.106 11.485 1.00 89.62 79 SER A C 1
ATOM 632 O O . SER A 1 79 ? -19.492 -12.797 12.431 1.00 89.62 79 SER A O 1
ATOM 634 N N . GLY A 1 80 ? -17.863 -11.660 11.382 1.00 82.31 80 GLY A N 1
ATOM 635 C CA . GLY A 1 80 ? -16.775 -12.035 12.285 1.00 82.31 80 GLY A CA 1
ATOM 636 C C . GLY A 1 80 ? -16.142 -13.391 11.958 1.00 82.31 80 GLY A C 1
ATOM 637 O O . GLY A 1 80 ? -15.291 -13.855 12.718 1.00 82.31 80 GLY A O 1
ATOM 638 N N . VAL A 1 81 ? -16.527 -14.027 10.847 1.00 84.00 81 VAL A N 1
ATOM 639 C CA . VAL A 1 81 ? -16.035 -15.347 10.438 1.00 84.00 81 VAL A CA 1
ATOM 640 C C . VAL A 1 81 ? -15.056 -15.196 9.279 1.00 84.00 81 VAL A C 1
ATOM 642 O O . VAL A 1 81 ? -15.419 -14.787 8.180 1.00 84.00 81 VAL A O 1
ATOM 645 N N . VAL A 1 82 ? -13.805 -15.597 9.505 1.00 78.94 82 VAL A N 1
ATOM 646 C CA . VAL A 1 82 ? -12.789 -15.657 8.448 1.00 78.94 82 VAL A CA 1
ATOM 647 C C . VAL A 1 82 ? -12.720 -17.081 7.917 1.00 78.94 82 VAL A C 1
ATOM 649 O O . VAL A 1 82 ? -12.229 -17.986 8.593 1.00 78.94 82 VAL A O 1
ATOM 652 N N . LEU A 1 83 ? -13.215 -17.291 6.699 1.00 71.75 83 LEU A N 1
ATOM 653 C CA . LEU A 1 83 ? -13.069 -18.572 6.017 1.00 71.75 83 LEU A CA 1
ATOM 654 C C . LEU A 1 83 ? -11.629 -18.718 5.529 1.00 71.75 83 LEU A C 1
ATOM 656 O O . LEU A 1 83 ? -11.205 -18.057 4.584 1.00 71.75 83 LEU A O 1
ATOM 660 N N . VAL A 1 84 ? -10.875 -19.617 6.156 1.00 65.19 84 VAL A N 1
ATOM 661 C CA . VAL A 1 84 ? -9.586 -20.046 5.615 1.00 65.19 84 VAL A CA 1
ATOM 662 C C . VAL A 1 84 ? -9.877 -21.025 4.481 1.00 65.19 84 VAL A C 1
ATOM 664 O O . VAL A 1 84 ? -10.309 -22.154 4.725 1.00 65.19 84 VAL A O 1
ATOM 667 N N . MET A 1 85 ? -9.661 -20.607 3.231 1.00 56.16 85 MET A N 1
ATOM 668 C CA . MET A 1 85 ? -9.720 -21.524 2.091 1.00 56.16 85 MET A CA 1
ATOM 669 C C . MET A 1 85 ? -8.529 -22.489 2.142 1.00 56.16 85 MET A C 1
ATOM 671 O O . MET A 1 85 ? -7.485 -22.268 1.535 1.00 56.16 85 MET A O 1
ATOM 675 N N . VAL A 1 86 ? -8.688 -23.599 2.864 1.00 54.09 86 VAL A N 1
ATOM 676 C CA . VAL A 1 86 ? -7.752 -24.727 2.823 1.00 54.09 86 VAL A CA 1
ATOM 677 C C . VAL A 1 86 ? -8.064 -25.561 1.581 1.00 54.09 86 VAL A C 1
ATOM 679 O O . VAL A 1 86 ? -8.825 -26.520 1.659 1.00 54.09 86 VAL A O 1
ATOM 682 N N . GLY A 1 87 ? -7.525 -25.165 0.424 1.00 52.69 87 GLY A N 1
ATOM 683 C CA . GLY A 1 87 ? -7.340 -26.020 -0.762 1.00 52.69 87 GLY A CA 1
ATOM 684 C C . GLY A 1 87 ? -8.537 -26.842 -1.269 1.00 52.69 87 GLY A C 1
ATOM 685 O O . GLY A 1 87 ? -8.328 -27.822 -1.981 1.00 52.69 87 GLY A O 1
ATOM 686 N N . ARG A 1 88 ? -9.781 -26.503 -0.917 1.00 48.12 88 ARG A N 1
ATOM 687 C CA . ARG A 1 88 ? -10.978 -27.223 -1.367 1.00 48.12 88 ARG A CA 1
ATOM 688 C C . ARG A 1 88 ? -11.770 -26.358 -2.333 1.00 48.12 88 ARG A C 1
ATOM 690 O O . ARG A 1 88 ? -12.180 -25.253 -1.990 1.00 48.12 88 ARG A O 1
ATOM 697 N N . ASN A 1 89 ? -11.973 -26.903 -3.533 1.00 47.12 89 ASN A N 1
ATOM 698 C CA . ASN A 1 89 ? -12.848 -26.356 -4.562 1.00 47.12 89 ASN A CA 1
ATOM 699 C C . ASN A 1 89 ? -14.198 -25.926 -3.954 1.00 47.12 89 ASN A C 1
ATOM 701 O O . ASN A 1 89 ? -14.829 -26.735 -3.269 1.00 47.12 89 ASN A O 1
ATOM 705 N N . PRO A 1 90 ? -14.677 -24.700 -4.225 1.00 47.03 90 PRO A N 1
ATOM 706 C CA . PRO A 1 90 ? -15.874 -24.140 -3.595 1.00 47.03 90 PRO A CA 1
ATOM 707 C C . PRO A 1 90 ? -17.207 -24.726 -4.105 1.00 47.03 90 PRO A C 1
ATOM 709 O O . PRO A 1 90 ? -18.268 -24.199 -3.795 1.00 47.03 90 PRO A O 1
ATOM 712 N N . THR A 1 91 ? -17.207 -25.829 -4.857 1.00 49.97 91 THR A N 1
ATOM 713 C CA . THR A 1 91 ? -18.421 -26.397 -5.476 1.00 49.97 91 THR A CA 1
ATOM 714 C C . THR A 1 91 ? -19.187 -27.383 -4.587 1.00 49.97 91 THR A C 1
ATOM 716 O O . THR A 1 91 ? -19.966 -28.185 -5.093 1.00 49.97 91 THR A O 1
ATOM 719 N N . SER A 1 92 ? -18.985 -27.383 -3.268 1.00 47.78 92 SER A N 1
ATOM 720 C CA . SER A 1 92 ? -19.633 -28.364 -2.380 1.00 47.78 92 SER A CA 1
ATOM 721 C C . SER A 1 92 ? -20.206 -27.750 -1.110 1.00 47.78 92 SER A C 1
ATOM 723 O O . SER A 1 92 ? -20.002 -28.289 -0.034 1.00 47.78 92 SER A O 1
ATOM 725 N N . PHE A 1 93 ? -20.939 -26.644 -1.236 1.00 47.09 93 PHE A N 1
ATOM 726 C CA . PHE A 1 93 ? -21.947 -26.242 -0.250 1.00 47.09 93 PHE A CA 1
ATOM 727 C C . PHE A 1 93 ? -23.121 -25.574 -0.980 1.00 47.09 93 PHE A C 1
ATOM 729 O O . PHE A 1 93 ? -23.240 -24.354 -1.017 1.00 47.09 93 PHE A O 1
ATOM 736 N N . MET A 1 94 ? -23.971 -26.393 -1.604 1.00 38.84 94 MET A N 1
ATOM 737 C CA . MET A 1 94 ? -25.380 -26.056 -1.820 1.00 38.84 94 MET A CA 1
ATOM 738 C C . MET A 1 94 ? -26.172 -26.874 -0.804 1.00 38.84 94 MET A C 1
ATOM 740 O O . MET A 1 94 ? -26.026 -28.097 -0.765 1.00 38.84 94 MET A O 1
ATOM 744 N N . PHE A 1 95 ? -26.936 -26.182 0.037 1.00 46.06 95 PHE A N 1
ATOM 745 C CA . PHE A 1 95 ? -28.072 -26.764 0.743 1.00 46.06 95 PHE A CA 1
ATOM 746 C C . PHE A 1 95 ? -29.278 -26.750 -0.195 1.00 46.06 95 PHE A C 1
ATOM 748 O O . PHE A 1 95 ? -29.385 -25.766 -0.966 1.00 46.06 95 PHE A O 1
#

Sequence (95 aa):
MIQAALGIIDKMRIEVYETSDYKKTPKKTIFVQLNPEKYTRRNNVVFSEDQPIGASSGNLGFNKIEGEEVTFDFVFDSSGVVLVMVGRNPTSFMF

pLDDT: mean 81.14, std 16.2, range [38.84, 96.44]

Secondary structure (DSSP, 8-state):
---GGGTPPPPPEEEE-SSTT--SPPSEEEE-SS--S-EEEE--EEEE----TT-SS---EEEEEPPPEEEE-----SS-------S--S-----